Protein AF-A0A6B3D112-F1 (afdb_monomer_lite)

pLDDT: mean 93.12, std 9.83, range [49.22, 98.44]

Radius of gyration: 15.29 Å; chains: 1; bounding box: 44×32×34 Å

Foldseek 3Di:
DPVPLQPLPDDPVSLQVQLVVQLVVCVVVCVVVCLPFVLQNVLVSQCSSVVDDDPQRSFFDDFPQAADDVPQPADEDGQVVLVVVVVVLSVDSNVDDPDDPVVNVVVVLVSQSRHVRGSYDSND

Secondary structure (DSSP, 8-state):
-GGGSSS--SSHHHHHHHHHHHHHHHHHHHHHHHTT-HHHHHHHHHHHHH-S--TTTTSPPPTT---B-TT--SPPPPHHHHHHHHHHHHHHHHH--SS-HHHHHHHHHHHHHHH--SSB-TT-

Sequence (124 aa):
EVRRRSDFSGDDEARAVGAALRLTAEAGQLLSIWRQSPLRVLARLHLVAAATQADEVGRPRQKGEPVDEPLVELPLPDAEEAHGRLDGLAALITAGGSAPALVTAAVVHGELLALRPFTSHNGL

Structure (mmCIF, N/CA/C/O backbone):
data_AF-A0A6B3D112-F1
#
_entry.id   AF-A0A6B3D112-F1
#
loop_
_atom_site.group_PDB
_atom_site.id
_atom_site.type_symbol
_atom_site.label_atom_id
_atom_site.label_alt_id
_atom_site.label_comp_id
_atom_site.label_asym_id
_atom_site.label_entity_id
_atom_site.label_seq_id
_atom_site.pdbx_PDB_ins_code
_atom_site.Cartn_x
_atom_site.Cartn_y
_atom_site.Cartn_z
_atom_site.occupancy
_atom_site.B_iso_or_equiv
_atom_site.auth_seq_id
_atom_site.auth_comp_id
_atom_site.auth_asym_id
_atom_site.auth_atom_id
_atom_site.pdbx_PDB_model_num
ATOM 1 N N . GLU A 1 1 ? 29.283 -22.473 1.774 1.00 49.22 1 GLU A N 1
ATOM 2 C CA . GLU A 1 1 ? 28.420 -21.998 0.668 1.00 49.22 1 GLU A CA 1
ATOM 3 C C . GLU A 1 1 ? 27.279 -21.048 1.093 1.00 49.22 1 GLU A C 1
ATOM 5 O O . GLU A 1 1 ? 26.495 -20.627 0.262 1.00 49.22 1 GLU A O 1
ATOM 10 N N . VAL A 1 2 ? 27.202 -20.614 2.362 1.00 49.84 2 VAL A N 1
ATOM 11 C CA . VAL A 1 2 ? 26.060 -19.826 2.895 1.00 49.84 2 VAL A CA 1
ATOM 12 C C . VAL A 1 2 ? 26.222 -18.297 2.742 1.00 49.84 2 VAL A C 1
ATOM 14 O O . VAL A 1 2 ? 25.287 -17.538 2.965 1.00 49.84 2 VAL A O 1
ATOM 17 N N . ARG A 1 3 ? 27.388 -17.805 2.299 1.00 50.22 3 ARG A N 1
ATOM 18 C CA . ARG A 1 3 ? 27.715 -16.363 2.289 1.00 50.22 3 ARG A CA 1
ATOM 19 C C . ARG A 1 3 ? 27.138 -15.558 1.108 1.00 50.22 3 ARG A C 1
ATOM 21 O O . ARG A 1 3 ? 27.369 -14.361 1.053 1.00 50.22 3 ARG A O 1
ATOM 28 N N . ARG A 1 4 ? 26.416 -16.189 0.171 1.00 53.75 4 ARG A N 1
ATOM 29 C CA . ARG A 1 4 ? 25.815 -15.524 -1.010 1.00 53.75 4 ARG A CA 1
ATOM 30 C C . ARG A 1 4 ? 24.310 -15.244 -0.901 1.00 53.75 4 ARG A C 1
ATOM 32 O O . ARG A 1 4 ? 23.744 -14.722 -1.839 1.00 53.75 4 ARG A O 1
ATOM 39 N N . ARG A 1 5 ? 23.637 -15.602 0.198 1.00 54.91 5 ARG A N 1
ATOM 40 C CA . ARG A 1 5 ? 22.163 -15.500 0.299 1.00 54.91 5 ARG A CA 1
ATOM 41 C C . ARG A 1 5 ? 21.636 -14.197 0.915 1.00 54.91 5 ARG A C 1
ATOM 43 O O . ARG A 1 5 ? 20.466 -14.137 1.267 1.00 54.91 5 ARG A O 1
ATOM 50 N N . SER A 1 6 ? 22.483 -13.184 1.092 1.00 62.00 6 SER A N 1
ATOM 51 C CA . SER A 1 6 ? 22.113 -11.935 1.775 1.00 62.00 6 SER A CA 1
ATOM 52 C C . SER A 1 6 ? 21.894 -10.740 0.850 1.00 62.00 6 SER A C 1
ATOM 54 O O . SER A 1 6 ? 21.419 -9.714 1.320 1.00 62.00 6 SER A O 1
ATOM 56 N N . ASP A 1 7 ? 22.271 -10.826 -0.425 1.00 72.19 7 ASP A N 1
ATOM 57 C CA . ASP A 1 7 ? 22.176 -9.702 -1.362 1.00 72.19 7 ASP A CA 1
ATOM 58 C C . ASP A 1 7 ? 20.862 -9.675 -2.159 1.00 72.19 7 ASP A C 1
ATOM 60 O O . ASP A 1 7 ? 20.550 -8.635 -2.729 1.00 72.19 7 ASP A O 1
ATOM 64 N N . PHE A 1 8 ? 20.075 -10.765 -2.154 1.00 83.44 8 PHE A N 1
ATOM 65 C CA . PHE A 1 8 ? 18.723 -10.854 -2.740 1.00 83.44 8 PHE A CA 1
ATOM 66 C C . PHE A 1 8 ? 18.623 -10.250 -4.158 1.00 83.44 8 PHE A C 1
ATOM 68 O O . PHE A 1 8 ? 17.617 -9.650 -4.528 1.00 83.44 8 PHE A O 1
ATOM 75 N N . SER A 1 9 ? 19.695 -10.385 -4.944 1.00 76.25 9 SER A N 1
ATOM 76 C CA . SER A 1 9 ? 19.884 -9.681 -6.219 1.00 76.25 9 SER A CA 1
ATOM 77 C C . SER A 1 9 ? 19.721 -10.578 -7.452 1.00 76.25 9 SER A C 1
ATOM 79 O O . SER A 1 9 ? 19.714 -10.070 -8.570 1.00 76.25 9 SER A O 1
ATOM 81 N N . GLY A 1 10 ? 19.587 -11.895 -7.252 1.00 82.81 10 GLY A N 1
ATOM 82 C CA . GLY A 1 10 ? 19.602 -12.909 -8.310 1.00 82.81 10 GLY A CA 1
ATOM 83 C C . GLY A 1 10 ? 18.414 -12.830 -9.274 1.00 82.81 10 GLY A C 1
ATOM 84 O O . GLY A 1 10 ? 18.496 -12.203 -10.330 1.00 82.81 10 GLY A O 1
ATOM 85 N N . ASP A 1 11 ? 17.318 -13.500 -8.930 1.00 88.62 11 ASP A N 1
ATOM 86 C CA . ASP A 1 11 ? 16.086 -13.578 -9.725 1.00 88.62 11 ASP A CA 1
ATOM 87 C C . ASP A 1 11 ? 14.966 -12.686 -9.152 1.00 88.62 11 ASP A C 1
ATOM 89 O O . ASP A 1 11 ? 15.155 -11.986 -8.151 1.00 88.62 11 ASP A O 1
ATOM 93 N N . ASP A 1 12 ? 13.811 -12.656 -9.826 1.00 87.69 12 ASP A N 1
ATOM 94 C CA . ASP A 1 12 ? 12.653 -11.851 -9.412 1.00 87.69 12 ASP A CA 1
ATOM 95 C C . ASP A 1 12 ? 12.120 -12.273 -8.039 1.00 87.69 12 ASP A C 1
ATOM 97 O O . ASP A 1 12 ? 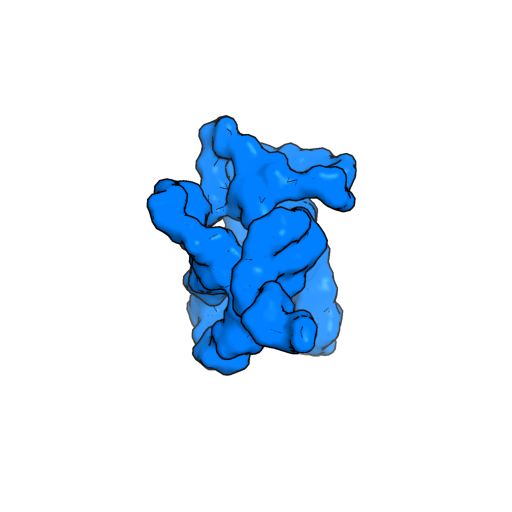11.797 -11.420 -7.211 1.00 87.69 12 ASP A O 1
ATOM 101 N N . GLU A 1 13 ? 12.103 -13.577 -7.754 1.00 89.75 13 GLU A N 1
ATOM 102 C CA . GLU A 1 13 ? 11.695 -14.109 -6.453 1.00 89.75 13 GLU A CA 1
ATOM 103 C C . GLU A 1 13 ? 12.638 -13.636 -5.340 1.00 89.75 13 GLU A C 1
ATOM 105 O O . GLU A 1 13 ? 12.185 -13.141 -4.306 1.00 89.75 13 GLU A O 1
ATOM 110 N N . ALA A 1 14 ? 13.956 -13.715 -5.547 1.00 92.31 14 ALA A N 1
ATOM 111 C CA . ALA A 1 14 ? 14.943 -13.215 -4.600 1.00 92.31 14 ALA A CA 1
ATOM 112 C C . ALA A 1 14 ? 14.782 -11.709 -4.373 1.00 92.31 14 ALA A C 1
ATOM 114 O O . ALA A 1 14 ? 14.814 -11.276 -3.219 1.00 92.31 14 ALA A O 1
ATOM 115 N N . ARG A 1 15 ? 14.553 -10.920 -5.433 1.00 91.44 15 ARG A N 1
ATOM 116 C CA . ARG A 1 15 ? 14.299 -9.475 -5.322 1.00 91.44 15 ARG A CA 1
ATOM 117 C C . ARG A 1 15 ? 13.048 -9.177 -4.499 1.00 91.44 15 ARG A C 1
ATOM 119 O O . ARG A 1 15 ? 13.117 -8.343 -3.591 1.00 91.44 15 ARG A O 1
ATOM 126 N N . ALA A 1 16 ? 11.951 -9.890 -4.752 1.00 92.19 16 ALA A N 1
ATOM 127 C CA . ALA A 1 16 ? 10.708 -9.767 -3.994 1.00 92.19 16 ALA A CA 1
ATOM 128 C C . ALA A 1 16 ? 10.910 -10.114 -2.509 1.00 92.19 16 ALA A C 1
ATOM 130 O O . ALA A 1 16 ? 10.500 -9.351 -1.633 1.00 92.19 16 ALA A O 1
ATOM 131 N N . VAL A 1 17 ? 11.627 -11.203 -2.203 1.00 94.50 17 VAL A N 1
ATOM 132 C CA . VAL A 1 17 ? 11.977 -11.571 -0.818 1.00 94.50 17 VAL A CA 1
ATOM 133 C C . VAL A 1 17 ? 12.836 -10.489 -0.160 1.00 94.50 17 VAL A C 1
ATOM 135 O O . VAL A 1 17 ? 12.577 -10.103 0.980 1.00 94.50 17 VAL A O 1
ATOM 138 N N . GLY A 1 18 ? 13.833 -9.953 -0.866 1.00 94.62 18 GLY A N 1
ATOM 139 C CA . GLY A 1 18 ? 14.666 -8.863 -0.361 1.00 94.62 18 GLY A CA 1
ATOM 140 C C . GLY A 1 18 ? 13.857 -7.603 -0.037 1.00 94.62 18 GLY A C 1
ATOM 141 O O . GLY A 1 18 ? 14.075 -6.986 1.007 1.00 94.62 18 GLY A O 1
ATOM 142 N N . ALA A 1 19 ? 12.906 -7.238 -0.899 1.00 95.62 19 ALA A N 1
ATOM 143 C CA . ALA A 1 19 ? 11.990 -6.124 -0.671 1.00 95.62 19 ALA A CA 1
ATOM 144 C C . ALA A 1 19 ? 11.069 -6.376 0.535 1.00 95.62 19 ALA A C 1
ATOM 146 O O . ALA A 1 19 ? 10.996 -5.528 1.423 1.00 95.62 19 ALA A O 1
ATOM 147 N N . ALA A 1 20 ? 10.466 -7.563 0.641 1.00 95.75 20 ALA A N 1
ATOM 148 C CA . ALA A 1 20 ? 9.626 -7.951 1.777 1.00 95.75 20 ALA A CA 1
ATOM 149 C C . ALA A 1 20 ? 10.383 -7.914 3.119 1.00 95.75 20 ALA A C 1
ATOM 151 O O . ALA A 1 20 ? 9.846 -7.469 4.138 1.00 95.75 20 ALA A O 1
ATOM 152 N N . LEU A 1 21 ? 11.657 -8.324 3.133 1.00 95.75 21 LEU A N 1
ATOM 153 C CA . LEU A 1 21 ? 12.509 -8.234 4.322 1.00 95.75 21 LEU A CA 1
ATOM 154 C C . LEU A 1 21 ? 12.793 -6.779 4.719 1.00 95.75 21 LEU A C 1
ATOM 156 O O . LEU A 1 21 ? 12.694 -6.448 5.903 1.00 95.75 21 LEU A O 1
ATOM 160 N N . ARG A 1 22 ? 13.101 -5.898 3.754 1.00 95.31 22 ARG A N 1
ATOM 161 C CA . ARG A 1 22 ? 13.283 -4.456 4.014 1.00 95.31 22 ARG A CA 1
ATOM 162 C C . ARG A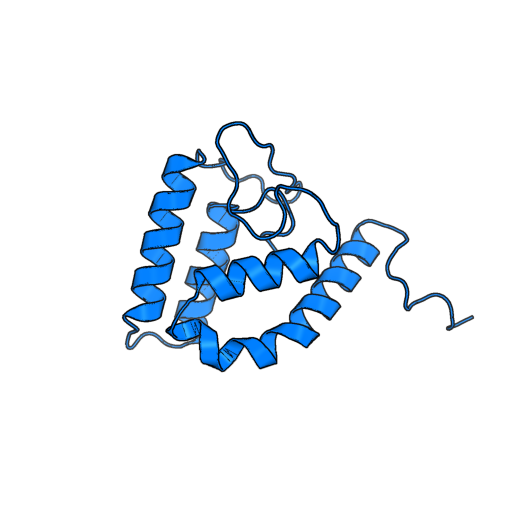 1 22 ? 12.001 -3.812 4.542 1.00 95.31 22 ARG A C 1
ATOM 164 O O . ARG A 1 22 ? 12.058 -3.067 5.517 1.00 95.31 22 ARG A O 1
ATOM 171 N N . LEU A 1 23 ? 10.854 -4.144 3.948 1.00 96.19 23 LEU A N 1
ATOM 172 C CA . LEU A 1 23 ? 9.537 -3.683 4.392 1.00 96.19 23 LEU A CA 1
ATOM 173 C C . LEU A 1 23 ? 9.245 -4.115 5.828 1.00 96.19 23 LEU A C 1
ATOM 175 O O . LEU A 1 23 ? 8.901 -3.282 6.662 1.00 96.19 23 LEU A O 1
ATOM 179 N N . THR A 1 24 ? 9.437 -5.398 6.138 1.00 95.31 24 THR A N 1
ATOM 180 C CA . THR A 1 24 ? 9.181 -5.947 7.478 1.00 95.31 24 THR A CA 1
ATOM 181 C C . THR A 1 24 ? 10.078 -5.296 8.534 1.00 95.31 24 THR A C 1
ATOM 183 O O . THR A 1 24 ? 9.618 -5.011 9.640 1.00 95.31 24 THR A O 1
ATOM 186 N N . ALA A 1 25 ? 11.341 -5.013 8.193 1.00 95.12 25 ALA A N 1
ATOM 187 C CA . ALA A 1 25 ? 12.266 -4.308 9.078 1.00 95.12 25 ALA A CA 1
ATOM 188 C C . ALA A 1 25 ? 11.835 -2.854 9.360 1.00 95.12 25 ALA A C 1
ATOM 190 O O . ALA A 1 25 ? 12.034 -2.368 10.473 1.00 95.12 25 ALA A O 1
ATOM 191 N N . GLU A 1 26 ? 11.222 -2.175 8.386 1.00 96.06 26 GLU A N 1
ATOM 192 C CA . GLU A 1 26 ? 10.771 -0.783 8.520 1.00 96.06 26 GLU A CA 1
ATOM 193 C C . GLU A 1 26 ? 9.380 -0.666 9.179 1.00 96.06 26 GLU A C 1
ATOM 195 O O . GLU A 1 26 ? 9.133 0.258 9.957 1.00 96.06 26 GLU A O 1
ATOM 200 N N . ALA A 1 27 ? 8.467 -1.605 8.908 1.00 94.50 27 ALA A N 1
ATOM 201 C CA . ALA A 1 27 ? 7.043 -1.503 9.242 1.00 94.50 27 ALA A CA 1
ATOM 202 C C . ALA A 1 27 ? 6.771 -1.210 10.728 1.00 94.50 27 ALA A C 1
ATOM 204 O O . ALA A 1 27 ? 5.912 -0.388 11.053 1.00 94.50 27 ALA A O 1
ATOM 205 N N . GLY A 1 28 ? 7.538 -1.825 11.636 1.00 94.50 28 GLY A N 1
ATOM 206 C CA . GLY A 1 28 ? 7.390 -1.622 13.080 1.00 94.50 28 GLY A CA 1
ATOM 207 C C . GLY A 1 28 ? 7.595 -0.167 13.523 1.00 94.50 28 GLY A C 1
ATOM 208 O O . GLY A 1 28 ? 6.890 0.308 14.412 1.00 94.50 28 GLY A O 1
ATOM 209 N N . GLN A 1 29 ? 8.501 0.566 12.868 1.00 94.94 29 GLN A N 1
ATOM 210 C CA . GLN A 1 29 ? 8.799 1.969 13.188 1.00 94.94 29 GLN A CA 1
ATOM 211 C C . GLN A 1 29 ? 7.710 2.933 12.696 1.00 94.94 29 GLN A C 1
ATOM 213 O O . GLN A 1 29 ? 7.623 4.069 13.159 1.00 94.94 29 GLN A O 1
ATOM 218 N N . LEU A 1 30 ? 6.860 2.487 11.768 1.00 96.19 30 LEU A N 1
ATOM 219 C CA . LEU A 1 30 ? 5.823 3.308 11.141 1.00 96.19 30 LEU A CA 1
ATOM 220 C C . LEU A 1 30 ? 4.453 3.178 11.826 1.00 96.19 30 LEU A C 1
ATOM 222 O O . LEU A 1 30 ? 3.542 3.952 11.526 1.00 96.19 30 LEU A O 1
ATOM 226 N N . LEU A 1 31 ? 4.302 2.251 12.781 1.00 92.81 31 LEU A N 1
ATOM 227 C CA . LEU A 1 31 ? 3.022 1.958 13.440 1.00 92.81 31 LEU A CA 1
ATOM 228 C C . LEU A 1 31 ? 2.398 3.178 14.134 1.00 92.81 31 LEU A C 1
ATOM 230 O O . LEU A 1 31 ? 1.182 3.361 14.081 1.00 92.81 31 LEU A O 1
ATOM 234 N N . SER A 1 32 ? 3.212 4.031 14.761 1.00 93.44 32 SER A N 1
ATOM 235 C CA . SER A 1 32 ? 2.734 5.246 15.440 1.00 93.44 32 SER A CA 1
ATOM 236 C C . SER A 1 32 ? 2.258 6.327 14.463 1.00 93.44 32 SER A C 1
ATOM 238 O O . SER A 1 32 ? 1.408 7.143 14.818 1.00 93.44 32 SER A O 1
ATOM 240 N N . ILE A 1 33 ? 2.767 6.308 13.228 1.00 96.50 33 ILE A N 1
ATOM 241 C CA . ILE A 1 33 ? 2.457 7.279 12.173 1.00 96.50 33 ILE A CA 1
ATOM 242 C C . ILE A 1 33 ? 1.236 6.829 11.366 1.00 96.50 33 ILE A C 1
ATOM 244 O O . ILE A 1 33 ? 0.501 7.677 10.866 1.00 96.50 33 ILE A O 1
ATOM 248 N N . TRP A 1 34 ? 0.975 5.520 11.272 1.00 95.25 34 TRP A N 1
ATOM 249 C CA . TRP A 1 34 ? -0.083 4.946 10.433 1.00 95.25 34 TRP A CA 1
ATOM 250 C C . TRP A 1 34 ? -1.442 5.636 10.588 1.00 95.25 34 TRP A C 1
ATOM 252 O O . TRP A 1 34 ? -2.033 6.038 9.595 1.00 95.25 34 TRP A O 1
ATOM 262 N N . ARG A 1 35 ? -1.918 5.851 11.821 1.00 93.19 35 ARG A N 1
ATOM 263 C CA . ARG A 1 35 ? -3.222 6.501 12.070 1.00 93.19 35 ARG A CA 1
ATOM 264 C C . ARG A 1 35 ? -3.224 8.022 11.889 1.00 93.19 35 ARG A C 1
ATOM 266 O O . ARG A 1 35 ? -4.280 8.632 11.974 1.00 93.19 35 ARG A O 1
ATOM 273 N N . GLN A 1 36 ? -2.060 8.635 11.696 1.00 96.19 36 GLN A N 1
ATOM 274 C CA . GLN A 1 36 ? -1.909 10.085 11.543 1.00 96.19 36 GLN A CA 1
ATOM 275 C C . GLN A 1 36 ? -1.656 10.470 10.084 1.00 96.19 36 GLN A C 1
ATOM 277 O O . GLN A 1 36 ? -2.117 11.507 9.622 1.00 96.19 36 GLN A O 1
ATOM 282 N N . SER A 1 37 ? -0.884 9.655 9.362 1.00 97.44 37 SER A N 1
ATOM 283 C CA . SER A 1 37 ? -0.490 9.924 7.983 1.00 97.44 37 SER A CA 1
ATOM 284 C C . SER A 1 37 ? -0.275 8.615 7.203 1.00 97.44 37 SER A C 1
ATOM 286 O O . SER A 1 37 ? 0.870 8.247 6.918 1.00 97.44 37 SER A O 1
ATOM 288 N N . PRO A 1 38 ? -1.359 7.897 6.838 1.00 97.50 38 PRO A N 1
ATOM 289 C CA . PRO A 1 38 ? -1.267 6.628 6.112 1.00 97.50 38 PRO A CA 1
ATOM 290 C C . PRO A 1 38 ? -0.491 6.756 4.797 1.00 97.50 38 PRO A C 1
ATOM 292 O O . PRO A 1 38 ? 0.393 5.951 4.522 1.00 97.50 38 PRO A O 1
ATOM 295 N N . LEU A 1 39 ? -0.744 7.816 4.018 1.00 97.88 39 LEU A N 1
ATOM 296 C CA . LEU A 1 39 ? -0.072 8.037 2.731 1.00 97.88 39 LEU A CA 1
ATOM 297 C C . LEU A 1 39 ? 1.442 8.205 2.880 1.00 97.88 39 LEU A C 1
ATOM 299 O O . LEU A 1 39 ? 2.202 7.691 2.063 1.00 97.88 39 LEU A O 1
ATOM 303 N N . ARG A 1 40 ? 1.901 8.863 3.952 1.00 97.69 40 ARG A N 1
ATOM 304 C CA . ARG A 1 40 ? 3.334 8.989 4.245 1.00 97.69 40 ARG A CA 1
ATOM 305 C C . ARG A 1 40 ? 3.956 7.639 4.591 1.00 97.69 40 ARG A C 1
ATOM 307 O O . ARG A 1 40 ? 5.089 7.378 4.195 1.00 97.69 40 ARG A O 1
ATOM 314 N N . VAL A 1 41 ? 3.234 6.793 5.327 1.00 98.25 41 VAL A N 1
ATOM 315 C CA . VAL A 1 41 ? 3.679 5.425 5.623 1.00 98.25 41 VAL A CA 1
ATOM 316 C C . VAL A 1 41 ? 3.785 4.615 4.334 1.00 98.25 41 VAL A C 1
ATOM 318 O O . VAL A 1 41 ? 4.835 4.033 4.091 1.00 98.25 41 VAL A O 1
ATOM 321 N N . LEU A 1 42 ? 2.766 4.645 3.472 1.00 97.62 42 LEU A N 1
ATOM 322 C CA . LEU A 1 42 ? 2.779 3.935 2.187 1.00 97.62 42 LEU A CA 1
ATOM 323 C C . LEU A 1 42 ? 3.912 4.417 1.271 1.00 97.62 42 LEU A C 1
ATOM 325 O O . LEU A 1 42 ? 4.650 3.600 0.731 1.00 97.62 42 LEU A O 1
ATOM 329 N N . ALA A 1 43 ? 4.117 5.731 1.165 1.00 97.88 43 ALA A N 1
ATOM 330 C CA . ALA A 1 43 ? 5.242 6.318 0.439 1.00 97.88 43 ALA A CA 1
ATOM 331 C C . ALA A 1 43 ? 6.599 5.816 0.964 1.00 97.88 43 ALA A C 1
ATOM 333 O O . ALA A 1 43 ? 7.481 5.448 0.187 1.00 97.88 43 ALA A O 1
ATOM 334 N N . ARG A 1 44 ? 6.768 5.764 2.292 1.00 97.75 44 ARG A N 1
ATOM 335 C CA . ARG A 1 44 ? 7.996 5.268 2.924 1.00 97.75 44 ARG A CA 1
ATOM 336 C C . ARG A 1 44 ? 8.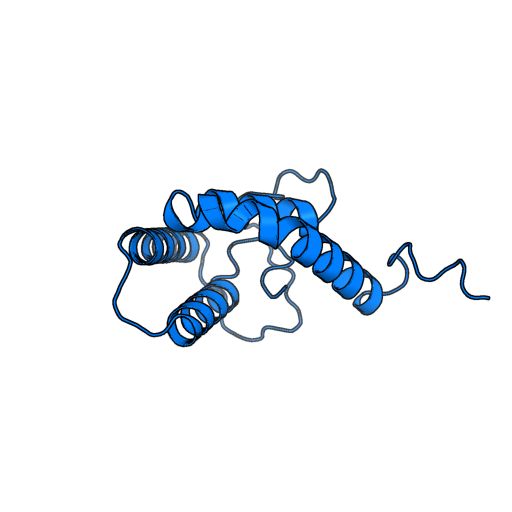207 3.774 2.681 1.00 97.75 44 ARG A C 1
ATOM 338 O O . ARG A 1 44 ? 9.338 3.377 2.412 1.00 97.75 44 ARG A O 1
ATOM 345 N N . LEU A 1 45 ? 7.147 2.973 2.761 1.00 97.75 45 LEU A N 1
ATOM 346 C CA . LEU A 1 45 ? 7.189 1.541 2.465 1.00 97.75 45 LEU A CA 1
ATOM 347 C C . LEU A 1 45 ? 7.576 1.299 0.999 1.00 97.75 45 LEU A C 1
ATOM 349 O O . LEU A 1 45 ? 8.523 0.562 0.740 1.00 97.75 45 LEU A O 1
ATOM 353 N N . HIS A 1 46 ? 6.955 2.005 0.051 1.00 97.88 46 HIS A N 1
ATOM 354 C CA . HIS A 1 46 ? 7.317 1.907 -1.365 1.00 97.88 46 HIS A CA 1
ATOM 355 C C . HIS A 1 46 ? 8.789 2.280 -1.612 1.00 97.88 46 HIS A C 1
ATOM 357 O O . HIS A 1 46 ? 9.494 1.570 -2.325 1.00 97.88 46 HIS A O 1
ATOM 363 N N . LEU A 1 47 ? 9.294 3.332 -0.955 1.00 97.56 47 LEU A N 1
ATOM 364 C CA . LEU A 1 47 ? 10.702 3.729 -1.048 1.00 97.56 47 LEU A CA 1
ATOM 365 C C . LEU A 1 47 ? 11.658 2.604 -0.621 1.00 97.56 47 LEU A C 1
ATOM 367 O O . LEU A 1 47 ? 12.638 2.336 -1.318 1.00 97.56 47 LEU A O 1
ATOM 371 N N . VAL A 1 48 ? 11.392 1.930 0.505 1.00 97.19 48 VAL A N 1
ATOM 372 C CA . VAL A 1 48 ? 12.267 0.841 0.982 1.00 97.19 48 VAL A CA 1
ATOM 373 C C . VAL A 1 48 ? 12.086 -0.463 0.197 1.00 97.19 48 VAL A C 1
ATOM 375 O O . VAL A 1 48 ? 13.046 -1.232 0.083 1.00 97.19 48 VAL A O 1
ATOM 378 N N . ALA A 1 49 ? 10.900 -0.708 -0.368 1.00 96.31 49 ALA A N 1
ATOM 379 C CA . ALA A 1 49 ? 10.651 -1.834 -1.264 1.00 96.31 49 ALA A CA 1
ATOM 380 C C . ALA A 1 49 ? 11.457 -1.686 -2.559 1.00 96.31 49 ALA A C 1
ATOM 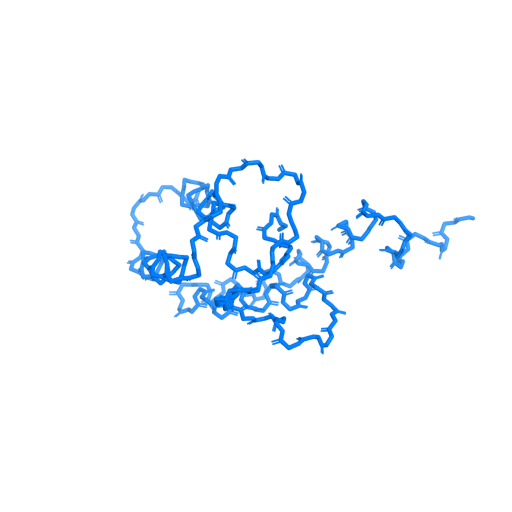382 O O . ALA A 1 49 ? 12.311 -2.535 -2.835 1.00 96.31 49 ALA A O 1
ATOM 383 N N . ALA A 1 50 ? 11.243 -0.573 -3.273 1.00 95.69 50 ALA A N 1
ATOM 384 C CA . ALA A 1 50 ? 11.865 -0.286 -4.561 1.00 95.69 50 ALA A CA 1
ATOM 385 C C . ALA A 1 50 ? 13.391 -0.188 -4.446 1.00 95.69 50 ALA A C 1
ATOM 387 O O . ALA A 1 50 ? 14.109 -0.748 -5.267 1.00 95.69 50 ALA A O 1
ATOM 388 N N . ALA A 1 51 ? 13.896 0.481 -3.400 1.00 94.31 51 ALA A N 1
ATOM 389 C CA . ALA A 1 51 ? 15.328 0.614 -3.118 1.00 94.31 51 ALA A CA 1
ATOM 390 C C . ALA A 1 51 ? 16.169 1.159 -4.300 1.00 94.31 51 ALA A C 1
ATOM 392 O O . ALA A 1 51 ? 17.349 0.833 -4.441 1.00 94.31 51 ALA A O 1
ATOM 393 N N . THR A 1 52 ? 15.577 2.028 -5.124 1.00 93.12 52 THR A N 1
ATOM 394 C CA . THR A 1 52 ? 16.229 2.757 -6.224 1.00 93.12 52 THR A CA 1
ATOM 395 C C . THR A 1 52 ? 16.016 4.270 -6.075 1.00 93.12 52 THR A C 1
ATOM 397 O O . THR A 1 52 ? 15.296 4.722 -5.186 1.00 93.12 52 THR A O 1
ATOM 400 N N . GLN A 1 53 ? 16.670 5.068 -6.926 1.00 92.38 53 GLN A N 1
ATOM 401 C CA . GLN A 1 53 ? 16.552 6.535 -6.947 1.00 92.38 53 GLN A CA 1
ATOM 402 C C . GLN A 1 53 ? 15.753 7.040 -8.162 1.00 92.38 53 GLN A C 1
ATOM 404 O O . GLN A 1 53 ? 16.141 8.024 -8.782 1.00 92.38 53 GLN A O 1
ATOM 409 N N . ALA A 1 54 ? 14.682 6.343 -8.543 1.00 95.69 54 ALA A N 1
ATOM 410 C CA . ALA A 1 54 ? 13.832 6.769 -9.655 1.00 95.69 54 ALA A CA 1
ATOM 411 C C . ALA A 1 54 ? 12.777 7.801 -9.203 1.00 95.69 54 ALA A C 1
ATOM 413 O O . ALA A 1 54 ? 12.354 7.797 -8.044 1.00 95.69 54 ALA A O 1
ATOM 414 N N . ASP A 1 55 ? 12.356 8.684 -10.111 1.00 96.25 55 ASP A N 1
ATOM 415 C CA . ASP A 1 55 ? 11.489 9.837 -9.812 1.00 96.25 55 ASP A CA 1
ATOM 416 C C . ASP A 1 55 ? 10.070 9.435 -9.370 1.00 96.25 55 ASP A C 1
ATOM 418 O O . ASP A 1 55 ? 9.360 10.200 -8.711 1.00 96.25 55 ASP A O 1
ATOM 422 N N . GLU A 1 56 ? 9.626 8.244 -9.757 1.00 96.81 56 GLU A N 1
ATOM 423 C CA . GLU A 1 56 ? 8.345 7.640 -9.398 1.00 96.81 56 GLU A CA 1
ATOM 424 C C . GLU A 1 56 ? 8.342 6.967 -8.015 1.00 96.81 56 GLU A C 1
ATOM 426 O O . GLU A 1 56 ? 7.279 6.662 -7.467 1.00 96.81 56 GLU A O 1
ATOM 431 N N . VAL A 1 57 ? 9.512 6.766 -7.402 1.00 97.94 57 VAL A N 1
ATOM 432 C CA . VAL A 1 57 ? 9.627 6.075 -6.113 1.00 97.94 57 VAL A CA 1
ATOM 433 C C . VAL A 1 57 ? 9.101 6.945 -4.970 1.00 97.94 57 VAL A C 1
ATOM 435 O O . VAL A 1 57 ? 9.400 8.129 -4.846 1.00 97.94 57 VAL A O 1
ATOM 438 N N . GLY A 1 58 ? 8.317 6.330 -4.082 1.00 97.19 58 GLY A N 1
ATOM 439 C CA . GLY A 1 58 ? 7.756 6.983 -2.897 1.00 97.19 58 GLY A CA 1
ATOM 440 C C . GLY A 1 58 ? 6.596 7.949 -3.160 1.00 97.19 58 GLY A C 1
ATOM 441 O O . GLY A 1 58 ? 6.193 8.661 -2.242 1.00 97.19 58 GLY A O 1
ATOM 442 N N . ARG A 1 59 ? 6.020 7.972 -4.366 1.00 97.31 59 ARG A N 1
ATOM 443 C CA . ARG A 1 59 ? 4.813 8.754 -4.667 1.00 97.31 59 ARG A CA 1
ATOM 444 C C . ARG A 1 59 ? 3.800 7.946 -5.475 1.00 97.31 59 ARG A C 1
ATOM 446 O O . ARG A 1 59 ? 4.213 7.063 -6.221 1.00 97.31 59 ARG A O 1
ATOM 453 N N . PRO A 1 60 ? 2.499 8.254 -5.370 1.00 97.88 60 PRO A N 1
ATOM 454 C CA . PRO A 1 60 ? 1.514 7.690 -6.275 1.00 97.88 60 PRO A CA 1
ATOM 455 C C . PRO A 1 60 ? 1.831 7.957 -7.758 1.00 97.88 60 PRO A C 1
ATOM 457 O O . PRO A 1 60 ? 2.464 8.964 -8.111 1.00 97.88 60 PRO A O 1
ATOM 460 N N . ARG A 1 61 ? 1.395 7.034 -8.617 1.00 98.12 61 ARG A N 1
ATOM 461 C CA . ARG A 1 61 ? 1.609 7.059 -10.062 1.00 98.12 61 ARG A CA 1
ATOM 462 C C . ARG A 1 61 ? 0.809 8.172 -10.727 1.00 98.12 61 ARG A C 1
ATOM 464 O O . ARG A 1 61 ? -0.353 8.415 -10.416 1.00 98.12 61 ARG A O 1
ATOM 471 N N . GLN A 1 62 ? 1.420 8.820 -11.700 1.00 98.19 62 GLN A N 1
ATOM 472 C CA . GLN A 1 62 ? 0.816 9.862 -12.514 1.00 98.19 62 GLN A CA 1
ATOM 473 C C . GLN A 1 62 ? 0.171 9.280 -13.773 1.00 98.19 62 GLN A C 1
ATOM 475 O O . GLN A 1 62 ? 0.373 8.126 -14.160 1.00 98.19 62 GLN A O 1
ATOM 480 N N . LYS A 1 63 ? -0.648 10.100 -14.436 1.00 97.50 63 LYS A N 1
ATOM 481 C CA . LYS A 1 63 ? -1.321 9.716 -15.677 1.00 97.50 63 LYS A CA 1
ATOM 482 C C . LYS A 1 63 ? -0.297 9.314 -16.743 1.00 97.50 63 LYS A C 1
ATOM 484 O O . LYS A 1 63 ? 0.570 10.104 -17.097 1.00 97.50 63 LYS A O 1
ATOM 489 N N . GLY A 1 64 ? -0.469 8.116 -17.297 1.00 94.50 64 GLY A N 1
ATOM 490 C CA . GLY A 1 64 ? 0.389 7.578 -18.354 1.00 94.50 64 GLY A CA 1
ATOM 491 C C . GLY A 1 64 ? 1.638 6.848 -17.857 1.00 94.50 64 GLY A C 1
ATOM 492 O O . GLY A 1 64 ? 2.320 6.244 -18.679 1.00 94.50 64 GLY A O 1
ATOM 493 N N . GLU A 1 65 ? 1.922 6.849 -16.549 1.00 97.19 65 GLU A N 1
ATOM 494 C CA . GLU A 1 65 ? 2.980 6.001 -15.992 1.00 97.19 65 GLU A CA 1
ATOM 495 C C . GLU A 1 65 ? 2.545 4.522 -16.040 1.00 97.19 65 GLU A C 1
ATOM 497 O O . GLU A 1 65 ? 1.400 4.208 -15.688 1.00 97.19 65 GLU A O 1
ATOM 502 N N . PRO A 1 66 ? 3.422 3.607 -16.496 1.00 95.31 66 PRO A N 1
ATOM 503 C CA . PRO A 1 66 ? 3.119 2.183 -16.527 1.00 95.31 66 PRO A CA 1
ATOM 504 C C . PRO A 1 66 ? 3.081 1.592 -15.112 1.00 95.31 66 PRO A C 1
ATOM 506 O O . PRO A 1 66 ? 3.680 2.127 -14.179 1.00 95.31 66 PRO A O 1
ATOM 509 N N . VAL A 1 67 ? 2.393 0.458 -14.972 1.00 97.06 67 VAL A N 1
ATOM 510 C CA . VAL A 1 67 ? 2.361 -0.337 -13.740 1.00 97.06 67 VAL A CA 1
ATOM 511 C C . VAL A 1 67 ? 2.901 -1.729 -14.042 1.00 97.06 67 VAL A C 1
ATOM 513 O O . VAL A 1 67 ? 2.347 -2.434 -14.885 1.00 97.06 67 VAL A O 1
ATOM 516 N N . ASP A 1 68 ? 3.974 -2.106 -13.355 1.00 94.38 68 ASP A N 1
ATOM 517 C CA . ASP A 1 68 ? 4.622 -3.412 -13.431 1.00 94.38 68 ASP A CA 1
ATOM 518 C C . ASP A 1 68 ? 4.135 -4.309 -12.283 1.00 94.38 68 ASP A C 1
ATOM 520 O O . ASP A 1 68 ? 4.666 -4.291 -11.172 1.00 94.38 68 ASP A O 1
ATOM 524 N N . GLU A 1 69 ? 3.050 -5.041 -12.545 1.00 91.75 69 GLU A N 1
ATOM 525 C CA . GLU A 1 69 ? 2.405 -5.973 -11.610 1.00 91.75 69 GLU A CA 1
ATOM 526 C C . GLU A 1 69 ? 1.928 -7.226 -12.369 1.00 91.75 69 GLU A C 1
ATOM 528 O O . GLU A 1 69 ? 0.723 -7.416 -12.572 1.00 91.75 69 GLU A O 1
ATOM 533 N N . PRO A 1 70 ? 2.848 -8.093 -12.834 1.00 88.62 70 PRO A N 1
ATOM 534 C CA . PRO A 1 70 ? 2.525 -9.191 -13.751 1.00 88.62 70 PRO A CA 1
ATOM 535 C C . PRO A 1 70 ? 1.618 -10.270 -13.140 1.00 88.62 70 PRO A C 1
ATOM 537 O O . PRO A 1 70 ? 1.032 -11.061 -13.872 1.00 88.62 70 PRO A O 1
ATOM 540 N N . LEU A 1 71 ? 1.489 -10.309 -11.810 1.00 89.81 71 LEU A N 1
ATOM 541 C CA . LEU A 1 71 ? 0.652 -11.275 -11.091 1.00 89.81 71 LEU A CA 1
ATOM 542 C C . LEU A 1 71 ? -0.794 -10.789 -10.875 1.00 89.81 71 LEU A C 1
ATOM 544 O O . LEU A 1 71 ? -1.609 -11.537 -10.335 1.00 89.81 71 LEU A O 1
ATOM 548 N N . VAL A 1 72 ? -1.128 -9.548 -11.258 1.00 91.12 72 VAL A N 1
ATOM 549 C CA . VAL A 1 72 ? -2.441 -8.934 -10.999 1.00 91.12 72 VAL A CA 1
ATOM 550 C C . VAL A 1 72 ? -3.196 -8.687 -12.305 1.00 91.12 72 VAL A C 1
ATOM 552 O O . VAL A 1 72 ? -2.998 -7.680 -12.981 1.00 91.12 72 VAL A O 1
ATOM 555 N N . GLU A 1 73 ? -4.146 -9.567 -12.619 1.00 91.38 73 GLU A N 1
ATOM 556 C CA . GLU A 1 73 ? -4.933 -9.527 -13.867 1.00 91.38 73 GLU A CA 1
ATOM 557 C C . GLU A 1 73 ? -6.190 -8.633 -13.804 1.00 91.38 73 GLU A C 1
ATOM 559 O O . GLU A 1 73 ? -6.975 -8.566 -14.750 1.00 91.38 73 GLU A O 1
ATOM 564 N N . LEU A 1 74 ? -6.414 -7.932 -12.689 1.00 91.94 74 LEU A N 1
ATOM 565 C CA . LEU A 1 74 ? -7.566 -7.040 -12.533 1.00 91.94 74 LEU A CA 1
ATOM 566 C C . LEU A 1 74 ? -7.450 -5.805 -13.445 1.00 91.94 74 LEU A C 1
ATOM 568 O O . LEU A 1 74 ? -6.331 -5.322 -13.663 1.00 91.94 74 LEU A O 1
ATOM 572 N N . PRO A 1 75 ? -8.575 -5.216 -13.903 1.00 95.06 75 PRO A N 1
ATOM 573 C CA . PRO A 1 75 ? -8.562 -3.928 -14.594 1.00 95.06 75 PRO A CA 1
ATOM 574 C C . PRO A 1 75 ? -7.810 -2.873 -13.783 1.00 95.06 75 PRO A C 1
ATOM 576 O O . PRO A 1 75 ? -8.004 -2.766 -12.571 1.00 95.06 75 PRO A O 1
ATOM 579 N N . LEU A 1 76 ? -6.929 -2.121 -14.439 1.00 96.44 76 LEU A N 1
ATOM 580 C CA . LEU A 1 76 ? -6.173 -1.044 -13.807 1.00 96.44 76 LEU A CA 1
ATOM 581 C C . LEU A 1 76 ? -6.999 0.249 -13.851 1.00 96.44 76 LEU A C 1
ATOM 583 O O . LEU A 1 76 ? -7.261 0.733 -14.955 1.00 96.44 76 LEU A O 1
ATOM 587 N N . PRO A 1 77 ? -7.394 0.823 -12.697 1.00 97.44 77 PRO A N 1
ATOM 588 C CA . PRO A 1 77 ? -8.017 2.142 -12.662 1.00 97.44 77 PRO A CA 1
ATOM 589 C C . PRO A 1 77 ? -7.086 3.193 -13.264 1.00 97.44 77 PRO A C 1
ATOM 591 O O . PRO A 1 77 ? -5.858 3.066 -13.187 1.00 97.44 77 PRO A O 1
ATOM 594 N N . ASP A 1 78 ? -7.627 4.272 -13.820 1.00 97.62 78 ASP A N 1
ATOM 595 C CA . ASP A 1 78 ? -6.766 5.389 -14.199 1.00 97.62 78 ASP A CA 1
ATOM 596 C C . ASP A 1 78 ? -6.133 6.053 -12.957 1.00 97.62 78 ASP A C 1
ATOM 598 O O . ASP A 1 78 ? -6.442 5.729 -11.807 1.00 97.62 78 ASP A O 1
ATOM 602 N N . ALA A 1 79 ? -5.150 6.927 -13.184 1.00 98.19 79 ALA A N 1
ATOM 603 C CA . ALA A 1 79 ? -4.427 7.557 -12.083 1.00 98.19 79 ALA A CA 1
ATOM 604 C C . ALA A 1 79 ? -5.336 8.463 -11.235 1.00 98.19 79 ALA A C 1
ATOM 606 O O . ALA A 1 79 ? -5.136 8.565 -10.032 1.00 98.19 79 ALA A O 1
ATOM 607 N N . GLU A 1 80 ? -6.331 9.118 -11.833 1.00 98.25 80 GLU A N 1
ATOM 608 C CA . GLU A 1 80 ? -7.223 10.034 -11.118 1.00 98.25 80 GLU A CA 1
ATOM 609 C C . GLU A 1 80 ? -8.163 9.266 -10.182 1.00 98.25 80 GLU A C 1
ATOM 611 O O . GLU A 1 80 ? -8.259 9.602 -8.999 1.00 98.25 80 GLU A O 1
ATOM 616 N N . GLU A 1 81 ? -8.764 8.176 -10.668 1.00 98.25 81 GLU A N 1
ATOM 617 C CA . GLU A 1 81 ? -9.568 7.271 -9.845 1.00 98.25 81 GLU A CA 1
ATOM 618 C C . GLU A 1 81 ? -8.732 6.676 -8.703 1.00 98.25 81 GLU A C 1
ATOM 620 O O . GLU A 1 81 ? -9.174 6.658 -7.549 1.00 98.25 81 GLU A O 1
ATOM 625 N N . ALA A 1 82 ? -7.506 6.230 -9.000 1.00 98.25 82 ALA A N 1
ATOM 626 C CA . ALA A 1 82 ? -6.616 5.665 -7.995 1.00 98.25 82 ALA A CA 1
ATOM 627 C C . ALA A 1 82 ? -6.274 6.670 -6.887 1.00 98.25 82 ALA A C 1
ATOM 629 O O . ALA A 1 82 ? -6.346 6.310 -5.712 1.00 98.25 82 ALA A O 1
ATOM 630 N N . HIS A 1 83 ? -5.968 7.926 -7.230 1.00 98.44 83 HIS A N 1
ATOM 631 C CA . HIS A 1 83 ? -5.723 8.977 -6.238 1.00 98.44 83 HIS A CA 1
ATOM 632 C C . HIS A 1 83 ? -6.953 9.239 -5.367 1.00 98.44 83 HIS A C 1
ATOM 634 O O . HIS A 1 83 ? -6.846 9.206 -4.142 1.00 98.44 83 HIS A O 1
ATOM 640 N N . GLY A 1 84 ? -8.130 9.428 -5.975 1.00 98.44 84 GLY A N 1
ATOM 641 C CA . GLY A 1 84 ? -9.355 9.722 -5.227 1.00 98.44 84 GLY A CA 1
ATOM 642 C C . GLY A 1 84 ? -9.736 8.607 -4.248 1.00 98.44 84 GLY A C 1
ATOM 643 O O . GLY A 1 84 ? -10.115 8.871 -3.104 1.00 98.44 84 GLY A O 1
ATOM 644 N N . ARG A 1 85 ? -9.589 7.343 -4.661 1.00 98.38 85 ARG A N 1
ATOM 645 C CA . ARG A 1 85 ? -9.856 6.186 -3.794 1.00 98.38 85 ARG A CA 1
ATOM 646 C C . ARG A 1 85 ? -8.794 6.006 -2.713 1.00 98.38 85 ARG A C 1
ATOM 648 O O . ARG A 1 85 ? -9.141 5.684 -1.577 1.00 98.38 85 ARG A O 1
ATOM 655 N N . LEU A 1 86 ? -7.525 6.270 -3.024 1.00 98.31 86 LEU A N 1
ATOM 656 C CA . LEU A 1 86 ? -6.434 6.219 -2.050 1.00 98.31 86 LEU A CA 1
ATOM 657 C C . LEU A 1 86 ? -6.596 7.290 -0.956 1.00 98.31 86 LEU A C 1
ATOM 659 O O . LEU A 1 86 ? -6.411 6.989 0.226 1.00 98.31 86 LEU A O 1
ATOM 663 N N . ASP A 1 87 ? -7.011 8.503 -1.324 1.00 98.31 87 ASP A N 1
ATOM 664 C CA . ASP A 1 87 ? -7.340 9.573 -0.375 1.00 98.31 87 ASP A CA 1
ATOM 665 C C . ASP A 1 87 ? -8.535 9.188 0.510 1.00 98.31 87 ASP A C 1
ATOM 667 O O . ASP A 1 87 ? -8.492 9.351 1.734 1.00 98.31 87 ASP A O 1
ATOM 671 N N . GLY A 1 88 ? -9.579 8.600 -0.084 1.00 97.94 88 GLY A N 1
ATOM 672 C CA . GLY A 1 88 ? -10.723 8.058 0.653 1.00 97.94 88 GLY A CA 1
ATOM 673 C C . GLY A 1 88 ? -10.318 6.974 1.658 1.00 97.94 88 GLY A C 1
ATOM 674 O O . GLY A 1 88 ? -10.736 7.012 2.818 1.00 97.94 88 GLY A O 1
ATOM 675 N N . LEU A 1 89 ? -9.446 6.045 1.256 1.00 97.50 89 LEU A N 1
ATOM 676 C CA . LEU A 1 89 ? -8.899 5.012 2.136 1.00 97.50 89 LEU A CA 1
ATOM 677 C C . LEU A 1 89 ? -8.106 5.624 3.300 1.00 97.50 89 LEU A C 1
ATOM 679 O O . LEU A 1 89 ? -8.287 5.221 4.452 1.00 97.50 89 LEU A O 1
ATOM 683 N N . ALA A 1 90 ? -7.263 6.623 3.029 1.00 97.75 90 ALA A N 1
ATOM 684 C CA . ALA A 1 90 ? -6.496 7.316 4.061 1.00 97.75 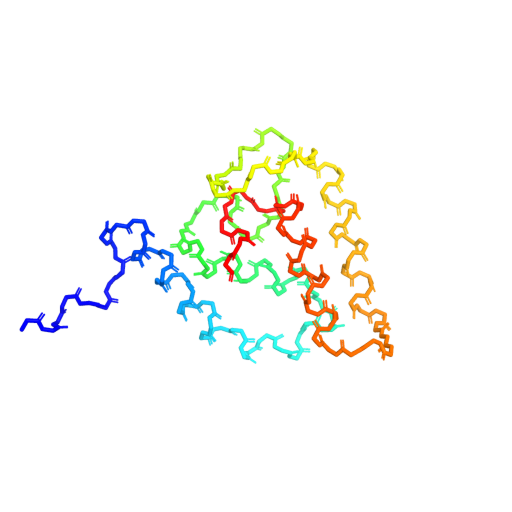90 ALA A CA 1
ATOM 685 C C . ALA A 1 90 ? -7.407 8.042 5.067 1.00 97.75 90 ALA A C 1
ATOM 687 O O . ALA A 1 90 ? -7.162 7.984 6.279 1.00 97.75 90 ALA A O 1
ATOM 688 N N . ALA A 1 91 ? -8.488 8.665 4.588 1.00 97.56 91 ALA A N 1
ATOM 689 C CA . ALA A 1 91 ? -9.496 9.289 5.438 1.00 97.56 91 ALA A CA 1
ATOM 690 C C . ALA A 1 91 ? -10.197 8.260 6.341 1.00 97.56 91 ALA A C 1
ATOM 692 O O . ALA A 1 91 ? -10.319 8.495 7.543 1.00 97.56 91 ALA A O 1
ATOM 693 N N . LEU A 1 92 ? -10.579 7.094 5.805 1.00 95.62 92 LEU A N 1
ATOM 694 C CA . LEU A 1 92 ? -11.180 6.001 6.583 1.00 95.62 92 LEU A CA 1
ATOM 695 C C . LEU A 1 92 ? -10.235 5.471 7.672 1.00 95.62 92 LEU A C 1
ATOM 697 O O . LEU A 1 92 ? -10.650 5.286 8.816 1.00 95.62 92 LEU A O 1
ATOM 701 N N . ILE A 1 93 ? -8.955 5.264 7.345 1.00 96.06 93 ILE A N 1
ATOM 702 C CA . ILE A 1 93 ? -7.944 4.817 8.317 1.00 96.06 93 ILE A CA 1
ATOM 703 C C . ILE A 1 93 ? -7.782 5.842 9.447 1.00 96.06 93 ILE A C 1
ATOM 705 O O . ILE A 1 93 ? -7.693 5.461 10.616 1.00 96.06 93 ILE A O 1
ATOM 709 N N . THR A 1 94 ? -7.749 7.130 9.098 1.00 96.81 94 THR A N 1
ATOM 710 C CA . THR A 1 94 ? -7.539 8.231 10.050 1.00 96.81 94 THR A CA 1
ATOM 711 C C . THR A 1 94 ? -8.756 8.446 10.948 1.00 96.81 94 THR A C 1
ATOM 713 O O . THR A 1 94 ? -8.605 8.657 12.149 1.00 96.81 94 THR A O 1
ATOM 716 N N . ALA A 1 95 ? -9.966 8.347 10.390 1.00 96.00 95 ALA A N 1
ATOM 717 C CA . ALA A 1 95 ? -11.212 8.427 11.150 1.00 96.00 95 ALA A CA 1
ATOM 718 C C . ALA A 1 95 ? -11.344 7.278 12.165 1.00 96.00 95 ALA A C 1
ATOM 720 O O . ALA A 1 95 ? -11.928 7.452 13.236 1.00 96.00 95 ALA A O 1
ATOM 721 N N . GLY A 1 96 ? -10.764 6.116 11.848 1.00 92.12 96 GLY A N 1
ATOM 722 C CA . GLY A 1 96 ? -10.869 4.917 12.666 1.00 92.12 96 GLY A CA 1
ATOM 723 C C . GLY A 1 96 ? -12.260 4.281 12.599 1.00 92.12 96 GLY A C 1
ATOM 724 O O . GLY A 1 96 ? -13.159 4.731 11.894 1.00 92.12 96 GLY A O 1
ATOM 725 N N . GLY A 1 97 ? -12.441 3.183 13.329 1.00 92.44 97 GLY A N 1
ATOM 726 C CA . GLY A 1 97 ? -13.705 2.455 13.354 1.00 92.44 97 GLY A CA 1
ATOM 727 C C . GLY A 1 97 ? -13.695 1.305 14.355 1.00 92.44 97 GLY A C 1
ATOM 728 O O . GLY A 1 97 ? -12.671 1.005 14.967 1.00 92.44 97 GLY A O 1
ATOM 729 N N . SER A 1 98 ? -14.849 0.659 14.513 1.00 95.31 98 SER A N 1
ATOM 730 C CA . SER A 1 98 ? -15.040 -0.493 15.406 1.00 95.31 98 SER A CA 1
ATOM 731 C C . SER A 1 98 ? -14.794 -1.846 14.731 1.00 95.31 98 SER A C 1
ATOM 733 O O . SER A 1 98 ? -14.898 -2.883 15.387 1.00 95.31 98 SER A O 1
ATOM 735 N N . ALA A 1 99 ? -14.477 -1.858 13.431 1.00 95.75 99 ALA A N 1
ATOM 736 C CA . ALA A 1 99 ? -14.167 -3.082 12.705 1.00 95.75 99 ALA A CA 1
ATOM 737 C C . ALA A 1 99 ? -12.936 -3.787 13.315 1.00 95.75 99 ALA A C 1
ATOM 739 O O . ALA A 1 99 ? -11.980 -3.116 13.721 1.00 95.75 99 ALA A O 1
ATOM 740 N N . PRO A 1 100 ? -12.913 -5.133 13.361 1.00 97.12 100 PRO A N 1
ATOM 741 C CA . PRO A 1 100 ? -11.733 -5.870 13.793 1.00 97.12 100 PRO A CA 1
ATOM 742 C C . PRO A 1 100 ? -10.503 -5.494 12.960 1.00 97.12 100 PRO A C 1
ATOM 744 O O . PRO A 1 100 ? -10.591 -5.368 11.740 1.00 97.12 100 PRO A O 1
ATOM 747 N N . ALA A 1 101 ? -9.337 -5.387 13.601 1.00 92.62 101 ALA A N 1
ATOM 748 C CA . ALA A 1 101 ? -8.109 -4.938 12.938 1.00 92.62 101 ALA A CA 1
ATOM 749 C C . ALA A 1 101 ? -7.752 -5.764 11.687 1.00 92.62 101 ALA A C 1
ATOM 751 O O . ALA A 1 101 ? -7.320 -5.197 10.688 1.00 92.62 101 ALA A O 1
ATOM 752 N N . LEU A 1 102 ? -7.985 -7.082 11.717 1.00 96.50 102 LEU A N 1
ATOM 753 C CA . LEU A 1 102 ? -7.760 -7.966 10.567 1.00 96.50 102 LEU A CA 1
ATOM 754 C C . LEU A 1 102 ? -8.692 -7.666 9.387 1.00 96.50 102 LEU A C 1
ATOM 756 O O . LEU A 1 102 ? -8.268 -7.773 8.242 1.00 96.50 102 LEU A O 1
ATOM 760 N N . VAL A 1 103 ? -9.937 -7.258 9.649 1.00 96.81 103 VAL A N 1
ATOM 761 C CA . VAL A 1 103 ? -10.880 -6.863 8.592 1.00 96.81 103 VAL A CA 1
ATOM 762 C C . VAL A 1 103 ? -10.408 -5.566 7.947 1.00 96.81 103 VAL A C 1
ATOM 764 O O . VAL A 1 103 ? -10.322 -5.490 6.725 1.00 96.81 103 VAL A O 1
ATOM 767 N N . THR A 1 104 ? -10.021 -4.576 8.754 1.00 95.06 104 THR A N 1
ATOM 768 C CA . THR A 1 104 ? -9.438 -3.329 8.240 1.00 95.06 104 THR A CA 1
ATOM 769 C C . THR A 1 104 ? -8.177 -3.600 7.421 1.00 95.06 104 THR A C 1
ATOM 771 O O . THR A 1 104 ? -8.030 -3.046 6.337 1.00 95.06 104 THR A O 1
ATOM 774 N N . ALA A 1 105 ? -7.290 -4.481 7.892 1.00 95.19 105 ALA A N 1
ATOM 775 C CA . ALA A 1 105 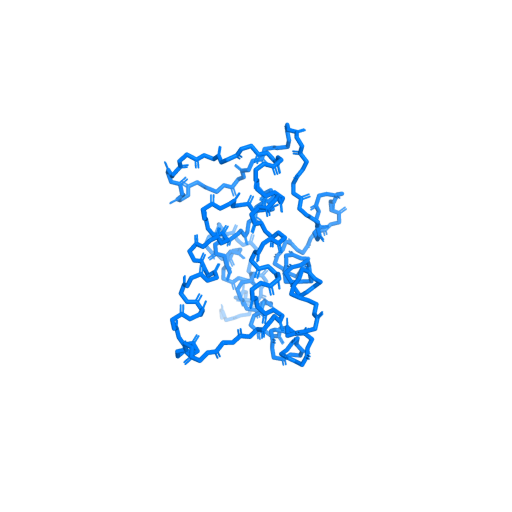? -6.078 -4.857 7.166 1.00 95.19 105 ALA A CA 1
ATOM 776 C C . ALA A 1 105 ? -6.391 -5.527 5.818 1.00 95.19 105 ALA A C 1
ATOM 778 O O . ALA A 1 105 ? -5.783 -5.169 4.814 1.00 95.19 105 ALA A O 1
ATOM 779 N N . ALA A 1 106 ? -7.364 -6.441 5.775 1.00 97.44 106 ALA A N 1
ATOM 780 C CA . ALA A 1 106 ? -7.788 -7.093 4.537 1.00 97.44 106 ALA A CA 1
ATOM 781 C C . ALA A 1 106 ? -8.362 -6.092 3.521 1.00 97.44 106 ALA A C 1
ATOM 783 O O . ALA A 1 106 ? -8.033 -6.170 2.340 1.00 97.44 106 ALA A O 1
ATOM 784 N N . VAL A 1 107 ? -9.169 -5.126 3.978 1.00 96.31 107 VAL A N 1
ATOM 785 C CA . VAL A 1 107 ? -9.703 -4.054 3.120 1.00 96.31 107 VAL A CA 1
ATOM 786 C C . VAL A 1 107 ? -8.579 -3.174 2.582 1.00 96.31 107 VAL A C 1
ATOM 788 O O . VAL A 1 107 ? -8.534 -2.930 1.384 1.00 96.31 107 VAL A O 1
ATOM 791 N N . VAL A 1 108 ? -7.652 -2.733 3.439 1.00 97.00 108 VAL A N 1
ATOM 792 C CA . VAL A 1 108 ? -6.503 -1.916 3.014 1.00 97.00 108 VAL A CA 1
ATOM 793 C C . VAL A 1 108 ? -5.656 -2.666 1.990 1.00 97.00 108 VAL A C 1
ATOM 795 O O . VAL A 1 108 ? -5.343 -2.110 0.946 1.00 97.00 108 VAL A O 1
ATOM 798 N N . HIS A 1 109 ? -5.323 -3.930 2.254 1.00 96.69 109 HIS A N 1
ATOM 799 C CA . HIS A 1 109 ? -4.538 -4.752 1.335 1.00 96.69 109 HIS A CA 1
ATOM 800 C C . HIS A 1 109 ? -5.250 -4.940 -0.014 1.00 96.69 109 HIS A C 1
ATOM 802 O O . HIS A 1 109 ? -4.649 -4.721 -1.062 1.00 96.69 109 HIS A O 1
ATOM 808 N N . GLY A 1 110 ? -6.543 -5.283 0.008 1.00 96.12 110 GLY A N 1
ATOM 809 C CA . GLY A 1 110 ? -7.339 -5.451 -1.208 1.00 96.12 110 GLY A CA 1
ATOM 810 C C . GLY A 1 110 ? -7.471 -4.162 -2.019 1.00 96.12 110 GLY A C 1
ATOM 811 O O . GLY A 1 110 ? -7.341 -4.194 -3.240 1.00 96.12 110 GLY A O 1
ATOM 812 N N . GLU A 1 111 ? -7.675 -3.023 -1.354 1.00 97.50 111 GLU A N 1
ATOM 813 C CA . GLU A 1 111 ? -7.773 -1.726 -2.023 1.00 97.50 111 GLU A CA 1
ATOM 814 C C . GLU A 1 111 ? -6.427 -1.328 -2.643 1.00 97.50 111 GLU A C 1
ATOM 816 O O . GLU A 1 111 ? -6.385 -0.966 -3.813 1.00 97.50 111 GLU A O 1
ATOM 821 N N . LEU A 1 112 ? -5.305 -1.476 -1.928 1.00 97.25 112 LEU A N 1
ATOM 822 C CA . LEU A 1 112 ? -3.976 -1.192 -2.487 1.00 97.25 112 LEU A CA 1
ATOM 823 C C . LEU A 1 112 ? -3.666 -2.063 -3.712 1.00 97.25 112 LEU A C 1
ATOM 825 O O . LEU A 1 112 ? -3.191 -1.541 -4.723 1.00 97.25 112 LEU A O 1
ATOM 829 N N . LEU A 1 113 ? -4.003 -3.355 -3.660 1.00 96.06 113 LEU A N 1
ATOM 830 C CA . LEU A 1 113 ? -3.811 -4.275 -4.781 1.00 96.06 113 LEU A CA 1
ATOM 831 C C . LEU A 1 113 ? -4.728 -3.955 -5.974 1.00 96.06 113 LEU A C 1
ATOM 833 O O . LEU A 1 113 ? -4.329 -4.129 -7.123 1.00 96.06 113 LEU A O 1
ATOM 837 N N . ALA A 1 114 ? -5.947 -3.469 -5.728 1.00 96.50 114 ALA A N 1
ATOM 838 C CA . ALA A 1 114 ? -6.863 -3.055 -6.789 1.00 96.50 114 ALA A CA 1
ATOM 839 C C . ALA A 1 114 ? -6.412 -1.743 -7.453 1.00 96.50 114 ALA A C 1
ATOM 841 O O . ALA A 1 114 ? -6.376 -1.641 -8.683 1.00 96.50 114 ALA A O 1
ATOM 842 N N . LEU A 1 115 ? -6.048 -0.746 -6.640 1.00 97.69 115 LEU A N 1
ATOM 843 C CA . LEU A 1 115 ? -5.671 0.590 -7.101 1.00 97.69 115 LEU A CA 1
ATOM 844 C C . LEU A 1 115 ? -4.308 0.616 -7.794 1.00 97.69 115 LEU A C 1
ATOM 846 O O . LEU A 1 115 ? -4.119 1.409 -8.725 1.00 97.69 115 LEU A O 1
ATOM 850 N N . ARG A 1 116 ? -3.375 -0.231 -7.328 1.00 97.94 116 ARG A N 1
ATOM 851 C CA . ARG A 1 116 ? -1.949 -0.206 -7.688 1.00 97.94 116 ARG A CA 1
ATOM 852 C C . ARG A 1 116 ? -1.430 1.236 -7.709 1.00 97.94 116 ARG A C 1
ATOM 854 O O . ARG A 1 116 ? -1.167 1.780 -8.786 1.00 97.94 116 ARG A O 1
ATOM 861 N N . PRO A 1 117 ? -1.407 1.918 -6.545 1.00 98.06 117 PRO A N 1
ATOM 862 C CA . PRO A 1 117 ? -1.103 3.342 -6.482 1.00 98.06 117 PRO A CA 1
ATOM 863 C C . PRO A 1 117 ? 0.330 3.672 -6.903 1.00 98.06 117 PRO A C 1
ATOM 865 O O . PRO A 1 117 ? 0.582 4.818 -7.243 1.00 98.06 117 PRO A O 1
ATOM 868 N N . PHE A 1 118 ? 1.254 2.716 -6.908 1.00 98.25 118 PHE A N 1
ATOM 869 C CA . PHE A 1 118 ? 2.641 2.882 -7.332 1.00 98.25 118 PHE A CA 1
ATOM 870 C C . PHE A 1 118 ? 2.897 2.176 -8.668 1.00 98.25 118 PHE A C 1
ATOM 872 O O . PHE A 1 118 ? 2.160 1.272 -9.062 1.00 98.25 118 PHE A O 1
ATOM 879 N N . THR A 1 119 ? 3.967 2.559 -9.364 1.00 97.56 119 THR A N 1
ATOM 880 C CA . THR A 1 119 ? 4.360 1.930 -10.637 1.00 97.56 119 THR A CA 1
ATOM 881 C C . THR A 1 119 ? 4.815 0.476 -10.473 1.00 97.56 119 THR A C 1
ATOM 883 O O . THR A 1 119 ? 4.856 -0.250 -11.456 1.00 97.56 119 THR A O 1
ATOM 886 N N . SER A 1 120 ? 5.142 0.031 -9.255 1.00 96.19 120 SER A N 1
ATOM 887 C CA . SER A 1 120 ? 5.541 -1.347 -8.932 1.00 96.19 120 SER A CA 1
ATOM 888 C C . SER A 1 120 ? 5.426 -1.613 -7.421 1.00 96.19 120 SER A C 1
ATOM 890 O O . SER A 1 120 ? 5.196 -0.684 -6.644 1.00 96.19 120 SER A O 1
ATOM 892 N N . HIS A 1 121 ? 5.644 -2.863 -6.995 1.00 96.19 121 HIS A N 1
ATOM 893 C CA . HIS A 1 121 ? 5.734 -3.281 -5.583 1.00 96.19 121 HIS A CA 1
ATOM 894 C C . HIS A 1 121 ? 4.465 -3.017 -4.741 1.00 96.19 121 HIS A C 1
ATOM 896 O O . HIS A 1 121 ? 4.549 -2.853 -3.526 1.00 96.19 121 HIS A O 1
ATOM 902 N N . ASN A 1 122 ? 3.283 -2.983 -5.353 1.00 96.50 122 ASN A N 1
ATOM 903 C CA . ASN A 1 122 ? 2.004 -2.729 -4.683 1.00 96.50 122 ASN A CA 1
ATOM 904 C C . ASN A 1 122 ? 1.494 -3.937 -3.884 1.00 96.50 122 ASN A C 1
ATOM 906 O O . ASN A 1 122 ? 0.715 -3.763 -2.947 1.00 96.50 122 ASN A O 1
ATOM 910 N N . GLY A 1 123 ? 1.883 -5.152 -4.285 1.00 92.06 123 GLY A N 1
ATOM 911 C CA . GLY A 1 123 ? 1.469 -6.404 -3.643 1.00 92.06 123 GLY A CA 1
ATOM 912 C C . GLY A 1 123 ? 2.360 -6.882 -2.489 1.00 92.06 123 GLY A C 1
ATOM 913 O O . GLY A 1 123 ? 2.037 -7.904 -1.882 1.00 92.06 123 GLY A O 1
ATOM 914 N N . LEU A 1 124 ? 3.468 -6.186 -2.210 1.00 92.06 124 LEU A N 1
ATOM 915 C CA . LEU A 1 124 ? 4.400 -6.492 -1.114 1.00 92.06 124 LEU A CA 1
ATOM 916 C C . LEU A 1 124 ? 4.002 -5.780 0.184 1.00 92.06 124 LEU A C 1
ATOM 918 O O . LEU A 1 124 ? 4.160 -6.412 1.252 1.00 92.06 124 LEU A O 1
#